Protein AF-A0A7S3ABT4-F1 (afdb_monomer_lite)

Secondary structure (DSSP, 8-state):
-PPPPP-S-S--S--SS-SS-HHHHHHTT---EEE-SSEEEEEETTEEEEEEE-TT--IIIIIGGG-SS-EEPPTTGGGGSEE--S-SSSHHHHHHHHHHHHHHHHSPPPPHHHHHTT--S-PPP-

Sequence (126 aa):
MARLRRGKPKFVPEVAAVSFSGAEALAAGKRVFYVTHLGAFELTRAGLTLGCVFPGVNVQADILDATRCRIVLPPGGAAAVETLSGPIVSGESQVALRTLLEAQLRAPPAPQALWESLAVDAPLRP

Foldseek 3Di:
DDDDDDDDDPADLDDPDPPDDPVVCVVVVHWDWDQDQFAIWIQDQLWTEGQAGEPPHQCVVRPVVRHPTDYFYAPVGSVPHHYQPDDCPDPVNVVSVVVSVVVVVPDDDPDPVNRVVRRDDDHRDD

InterPro domains:
  IPR037171 NagB/RpiA transferase-like [SSF100950] (9-75)

Organism: NCBI:txid156174

Radius of gyration: 14.81 Å; chains: 1; bounding box: 37×34×39 Å

pLDDT: mean 70.55, std 15.33, range [30.34, 88.62]

Structure (mmCIF, N/CA/C/O backbone):
data_AF-A0A7S3ABT4-F1
#
_entry.id   AF-A0A7S3ABT4-F1
#
loop_
_atom_site.group_PDB
_atom_site.id
_atom_site.type_symbol
_atom_site.label_atom_id
_atom_site.label_alt_id
_atom_site.label_comp_id
_atom_site.label_asym_id
_atom_site.label_entity_id
_atom_site.label_seq_id
_atom_site.pdbx_PDB_ins_code
_atom_site.Cartn_x
_atom_site.Cartn_y
_atom_site.Cartn_z
_atom_site.occupancy
_atom_site.B_iso_or_equiv
_atom_site.auth_seq_id
_atom_site.auth_comp_id
_atom_site.auth_asym_id
_atom_site.auth_atom_id
_atom_site.pdbx_PDB_model_num
ATOM 1 N N . MET A 1 1 ? 12.132 -0.279 -21.896 1.00 38.06 1 MET A N 1
ATOM 2 C CA . MET A 1 1 ? 11.789 0.013 -20.485 1.00 38.06 1 MET A CA 1
ATOM 3 C C . MET A 1 1 ? 12.043 -1.229 -19.645 1.00 38.06 1 MET A C 1
ATOM 5 O O . MET A 1 1 ? 11.582 -2.297 -20.031 1.00 38.06 1 MET A O 1
ATOM 9 N N . ALA A 1 2 ? 12.837 -1.121 -18.578 1.00 43.94 2 ALA A N 1
ATOM 10 C CA . ALA A 1 2 ? 13.269 -2.267 -17.777 1.00 43.94 2 ALA A CA 1
ATOM 11 C C . ALA A 1 2 ? 12.205 -2.634 -16.728 1.00 43.94 2 ALA A C 1
ATOM 13 O O . ALA A 1 2 ? 11.841 -1.801 -15.906 1.00 43.94 2 ALA A O 1
ATOM 14 N N . ARG A 1 3 ? 11.706 -3.876 -16.764 1.00 48.88 3 ARG A N 1
ATOM 15 C CA . ARG A 1 3 ? 10.836 -4.440 -15.718 1.00 48.88 3 ARG A CA 1
ATOM 16 C C . ARG A 1 3 ? 11.654 -4.728 -14.457 1.00 48.88 3 ARG A C 1
ATOM 18 O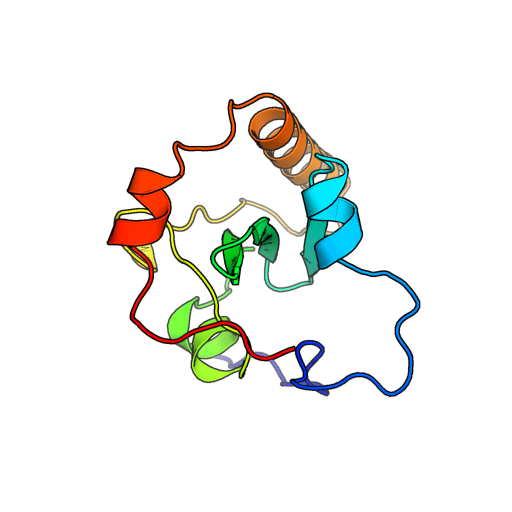 O . ARG A 1 3 ? 12.738 -5.307 -14.553 1.00 48.88 3 ARG A O 1
ATOM 25 N N . LEU A 1 4 ? 11.109 -4.404 -13.285 1.00 57.22 4 LEU A N 1
ATOM 26 C CA . LEU A 1 4 ? 11.643 -4.865 -12.001 1.00 57.22 4 LEU A CA 1
ATOM 27 C C . LEU A 1 4 ? 11.658 -6.405 -11.965 1.00 57.22 4 LEU A C 1
ATOM 29 O O . LEU A 1 4 ? 10.686 -7.064 -12.348 1.00 57.22 4 LEU A O 1
ATOM 33 N N . ARG A 1 5 ? 12.772 -7.002 -11.520 1.00 55.97 5 ARG A N 1
ATOM 34 C CA . ARG A 1 5 ? 12.863 -8.461 -11.336 1.00 55.97 5 ARG A CA 1
ATOM 35 C C . ARG A 1 5 ? 11.918 -8.877 -10.207 1.00 55.97 5 ARG A C 1
ATOM 37 O O . ARG A 1 5 ? 12.107 -8.477 -9.062 1.00 55.97 5 ARG A O 1
ATOM 44 N N . ARG A 1 6 ? 10.907 -9.691 -10.525 1.00 58.47 6 ARG A N 1
ATOM 45 C CA . ARG A 1 6 ? 9.912 -10.163 -9.551 1.00 58.47 6 ARG A CA 1
ATOM 46 C C . ARG A 1 6 ? 10.523 -11.225 -8.624 1.00 58.47 6 ARG A C 1
ATOM 48 O O . ARG A 1 6 ? 10.990 -12.259 -9.092 1.00 58.47 6 ARG A O 1
ATOM 55 N N . GLY A 1 7 ? 10.517 -10.959 -7.316 1.00 63.62 7 GLY A N 1
ATOM 56 C CA . GLY A 1 7 ? 10.794 -11.946 -6.264 1.00 63.62 7 GLY A CA 1
ATOM 57 C C . GLY A 1 7 ? 9.533 -12.719 -5.850 1.00 63.62 7 GLY A C 1
ATOM 58 O O . GLY A 1 7 ? 8.475 -12.568 -6.460 1.00 63.62 7 GLY A O 1
ATOM 59 N N . LYS A 1 8 ? 9.619 -13.535 -4.788 1.00 68.06 8 LYS A N 1
ATOM 60 C CA . LYS A 1 8 ? 8.442 -14.227 -4.231 1.00 68.06 8 LYS A CA 1
ATOM 61 C C . LYS A 1 8 ? 7.400 -13.189 -3.757 1.00 68.06 8 LYS A C 1
ATOM 63 O O . LYS A 1 8 ? 7.783 -12.268 -3.032 1.00 68.06 8 LYS A O 1
ATOM 68 N N . PRO A 1 9 ? 6.110 -13.320 -4.124 1.00 65.44 9 PRO A N 1
ATOM 69 C CA . PRO A 1 9 ? 5.074 -12.383 -3.695 1.00 65.44 9 PRO A CA 1
ATOM 70 C C . PRO A 1 9 ? 4.976 -12.328 -2.167 1.00 65.44 9 PRO A C 1
ATOM 72 O O . PRO A 1 9 ? 4.870 -13.367 -1.518 1.00 65.44 9 PRO A O 1
ATOM 75 N N . LYS A 1 10 ? 5.007 -11.119 -1.592 1.00 67.31 10 LYS A N 1
ATOM 76 C CA . LYS A 1 10 ? 4.778 -10.910 -0.148 1.00 67.31 10 LYS A CA 1
ATOM 77 C C . LYS A 1 10 ? 3.296 -10.961 0.233 1.00 67.31 10 LYS A C 1
ATOM 79 O O . LYS A 1 10 ? 2.972 -11.199 1.388 1.00 67.31 10 LYS A O 1
ATOM 84 N N . PHE A 1 11 ? 2.421 -10.738 -0.740 1.00 66.00 11 PHE A N 1
ATOM 85 C CA . PHE A 1 11 ? 0.975 -10.724 -0.589 1.00 66.00 11 PHE A CA 1
ATOM 86 C C . PHE A 1 11 ? 0.409 -12.062 -1.068 1.00 66.00 11 PHE A C 1
ATOM 88 O O . PHE A 1 11 ? 0.379 -12.341 -2.269 1.00 66.00 11 PHE A O 1
ATOM 95 N N . VAL A 1 12 ? 0.033 -12.910 -0.113 1.00 68.69 12 VAL A N 1
ATOM 96 C CA . VAL A 1 12 ? -0.498 -14.260 -0.338 1.00 68.69 12 VAL A CA 1
ATOM 97 C C . VAL A 1 12 ? -1.901 -14.368 0.258 1.00 68.69 12 VAL A C 1
ATOM 99 O O . VAL A 1 12 ? -2.180 -13.669 1.230 1.00 68.69 12 VAL A O 1
ATOM 102 N N . PRO A 1 13 ? -2.780 -15.215 -0.309 1.00 62.25 13 PRO A N 1
ATOM 103 C CA . PRO A 1 13 ? -4.128 -15.397 0.222 1.00 62.25 13 PRO A CA 1
ATOM 104 C C . PRO A 1 13 ? -4.131 -16.033 1.617 1.00 62.25 13 PRO A C 1
ATOM 106 O O . PRO A 1 13 ? -4.995 -15.707 2.408 1.00 62.25 13 PRO A O 1
ATOM 109 N N . GLU A 1 14 ? -3.154 -16.888 1.934 1.00 65.25 14 GLU A N 1
ATOM 110 C CA . GLU A 1 14 ? -3.058 -17.551 3.235 1.00 65.25 14 GLU A CA 1
ATOM 111 C C . GLU A 1 14 ? -1.596 -17.606 3.696 1.00 65.25 14 GLU A C 1
ATOM 113 O O . GLU A 1 14 ? -0.684 -17.895 2.909 1.00 65.25 14 GLU A O 1
ATOM 118 N N . VAL A 1 15 ? -1.367 -17.297 4.975 1.00 70.75 15 VAL A N 1
ATOM 119 C CA . VAL A 1 15 ? -0.055 -17.388 5.630 1.00 70.75 15 VAL A CA 1
ATOM 120 C C . VAL A 1 15 ? 0.022 -18.658 6.474 1.00 70.75 15 VAL A C 1
ATOM 122 O O . VAL A 1 15 ? -0.957 -19.058 7.086 1.00 70.75 15 VAL A O 1
ATOM 125 N N . ALA A 1 16 ? 1.205 -19.269 6.567 1.00 66.38 16 ALA A N 1
ATOM 126 C CA . ALA A 1 16 ? 1.397 -20.502 7.340 1.00 66.38 16 ALA A CA 1
ATOM 127 C C . ALA A 1 16 ? 1.165 -20.331 8.857 1.00 66.38 16 ALA A C 1
ATOM 129 O O . ALA A 1 16 ? 0.879 -21.301 9.550 1.00 66.38 16 ALA A O 1
ATOM 130 N N . ALA A 1 17 ? 1.315 -19.109 9.376 1.00 56.47 17 ALA A N 1
ATOM 131 C CA . ALA A 1 17 ? 0.994 -18.748 10.752 1.00 56.47 17 ALA A CA 1
ATOM 132 C C . ALA A 1 17 ? 0.695 -17.246 10.844 1.00 56.47 17 ALA A C 1
ATOM 134 O O . ALA A 1 17 ? 1.389 -16.426 10.236 1.00 56.47 17 ALA A O 1
ATOM 135 N N . VAL A 1 18 ? -0.315 -16.875 11.633 1.00 72.06 18 VAL A N 1
ATOM 136 C CA . VAL A 1 18 ? -0.675 -15.473 11.877 1.00 72.06 18 VAL A CA 1
ATOM 137 C C . VAL A 1 18 ? 0.119 -14.952 13.075 1.00 72.06 18 VAL A C 1
ATOM 139 O O . VAL A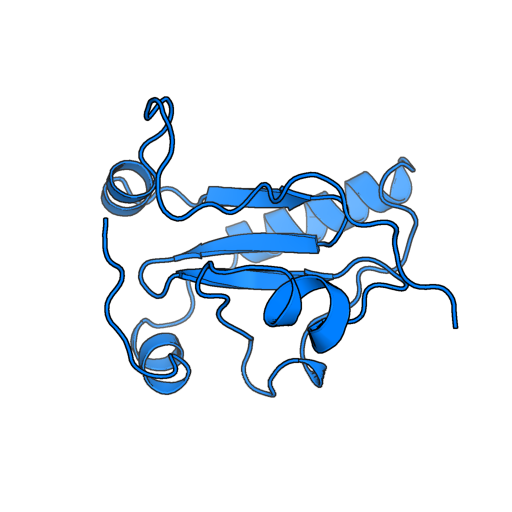 1 18 ? -0.244 -15.191 14.221 1.00 72.06 18 VAL A O 1
ATOM 142 N N . SER A 1 19 ? 1.212 -14.226 12.826 1.00 69.50 19 SER A N 1
ATOM 143 C CA . SER A 1 19 ? 1.973 -13.532 13.886 1.00 69.50 19 SER A CA 1
ATOM 144 C C . SER A 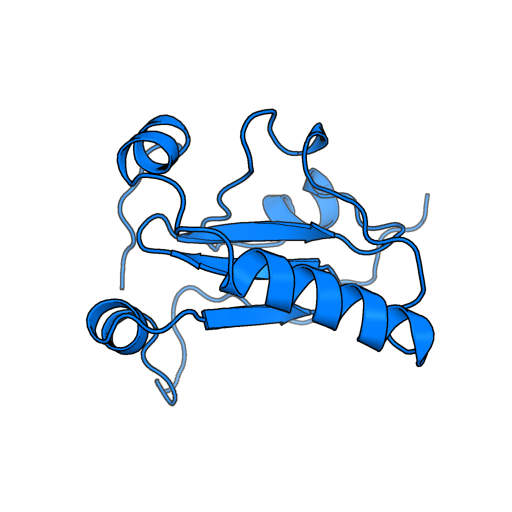1 19 ? 1.441 -12.126 14.193 1.00 69.50 19 SER A C 1
ATOM 146 O O . SER A 1 19 ? 1.805 -11.526 15.199 1.00 69.50 19 SER A O 1
ATOM 148 N N . PHE A 1 20 ? 0.581 -11.591 13.325 1.00 75.50 20 PHE A N 1
ATOM 149 C CA . PHE A 1 20 ? -0.067 -10.295 13.484 1.00 75.50 20 PHE A CA 1
ATOM 150 C C . PHE A 1 20 ? -1.450 -10.342 12.829 1.00 75.50 20 PHE A C 1
ATOM 152 O O . PHE A 1 20 ? -1.552 -10.601 11.630 1.00 75.50 20 PHE A O 1
ATOM 159 N N . SER A 1 21 ? -2.508 -10.088 13.605 1.00 78.75 21 SER A N 1
ATOM 160 C CA . SER A 1 21 ? -3.875 -10.010 13.084 1.00 78.75 21 SER A CA 1
ATOM 161 C C . SER A 1 21 ? -4.209 -8.575 12.686 1.00 78.75 21 SER A C 1
ATOM 163 O O . SER A 1 21 ? -4.403 -7.701 13.535 1.00 78.75 21 SER A O 1
ATOM 165 N N . GLY A 1 22 ? -4.294 -8.335 11.377 1.00 80.56 22 GLY A N 1
ATOM 166 C CA . GLY A 1 22 ? -4.738 -7.051 10.840 1.00 80.56 22 GLY A CA 1
ATOM 167 C C . GLY A 1 22 ? -6.181 -6.719 11.229 1.00 80.56 22 GLY A C 1
ATOM 168 O O . GLY A 1 22 ? -6.478 -5.571 11.546 1.00 80.56 22 GLY A O 1
ATOM 169 N N . ALA A 1 23 ? -7.059 -7.726 11.282 1.00 76.75 23 ALA A N 1
ATOM 170 C CA . ALA A 1 23 ? -8.454 -7.556 11.683 1.00 76.75 23 ALA A CA 1
ATOM 171 C C . ALA A 1 23 ? -8.581 -7.060 13.134 1.00 76.75 23 ALA A C 1
ATOM 173 O O . ALA A 1 23 ? -9.291 -6.089 13.387 1.00 76.75 23 ALA A O 1
ATOM 174 N N . GLU A 1 24 ? -7.829 -7.656 14.063 1.00 80.31 24 GLU A N 1
ATOM 175 C CA . GLU A 1 24 ? -7.796 -7.226 15.469 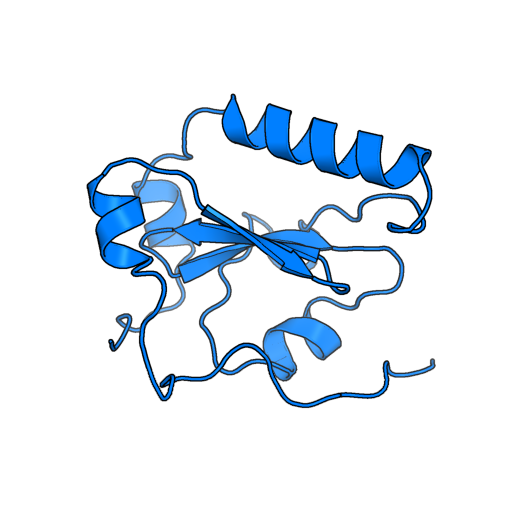1.00 80.31 24 GLU A CA 1
ATOM 176 C C . GLU A 1 24 ? -7.176 -5.833 15.622 1.00 80.31 24 GLU A C 1
ATOM 178 O O . GLU A 1 24 ? -7.657 -5.011 16.400 1.00 80.31 24 GLU A O 1
ATOM 183 N N . ALA A 1 25 ? -6.126 -5.523 14.853 1.00 80.19 25 ALA A N 1
ATOM 184 C CA . ALA A 1 25 ? -5.528 -4.192 14.862 1.00 80.19 25 ALA A CA 1
ATOM 185 C C . ALA A 1 25 ? -6.533 -3.116 14.416 1.00 80.19 25 ALA A C 1
ATOM 187 O O . ALA A 1 25 ? -6.649 -2.086 15.080 1.00 80.19 25 ALA A O 1
ATOM 188 N N . LEU A 1 26 ? -7.302 -3.382 13.354 1.00 81.00 26 LEU A N 1
ATOM 189 C CA . LEU A 1 26 ? -8.378 -2.498 12.902 1.00 81.00 26 LEU A CA 1
ATOM 190 C C . LEU A 1 26 ? -9.503 -2.382 13.939 1.00 81.00 26 LEU A C 1
ATOM 192 O O . LEU A 1 26 ? -9.993 -1.280 14.179 1.00 81.00 26 LEU A O 1
ATOM 196 N N . ALA A 1 27 ? -9.908 -3.492 14.564 1.00 76.62 27 ALA A N 1
ATOM 197 C CA . ALA A 1 27 ? -10.927 -3.492 15.617 1.00 76.62 27 ALA A CA 1
ATOM 198 C C . ALA A 1 27 ? -10.489 -2.667 16.839 1.00 76.62 27 ALA A C 1
ATOM 200 O O . ALA A 1 27 ? -11.293 -1.940 17.415 1.00 76.62 27 ALA A O 1
ATOM 201 N N . ALA A 1 28 ? -9.198 -2.704 17.170 1.00 82.62 28 ALA A N 1
ATOM 202 C CA . ALA A 1 28 ? -8.583 -1.885 18.209 1.00 82.62 28 ALA A CA 1
ATOM 203 C C . ALA A 1 28 ? -8.333 -0.419 17.788 1.00 82.62 28 ALA A C 1
ATOM 205 O O . ALA A 1 28 ? -7.667 0.315 18.519 1.00 82.62 28 ALA A O 1
ATOM 206 N N . GLY A 1 29 ? -8.804 0.010 16.610 1.00 81.44 29 GLY A N 1
ATOM 207 C CA . GLY A 1 29 ? -8.635 1.377 16.105 1.00 81.44 29 GLY A CA 1
ATOM 208 C C . GLY A 1 29 ? -7.197 1.728 15.710 1.00 81.44 29 GLY A C 1
ATOM 209 O O . GLY A 1 29 ? -6.861 2.906 15.580 1.00 81.44 29 GLY A O 1
ATOM 210 N N . LYS A 1 30 ? -6.323 0.730 15.535 1.00 83.25 30 LYS A N 1
ATOM 211 C CA . LYS A 1 30 ? -4.933 0.950 15.130 1.00 83.25 30 LYS A CA 1
ATOM 212 C C . LYS A 1 30 ? -4.854 1.181 13.629 1.00 83.25 30 LYS A C 1
ATOM 214 O O . LYS A 1 30 ? -5.518 0.513 12.840 1.00 83.25 30 LYS A O 1
ATOM 219 N N . ARG A 1 31 ? -3.946 2.070 13.239 1.00 81.88 31 ARG A N 1
ATOM 220 C CA . ARG A 1 31 ? -3.567 2.276 11.842 1.00 81.88 31 ARG A CA 1
ATOM 221 C C . ARG A 1 31 ? -2.346 1.441 11.516 1.00 81.88 31 ARG A C 1
ATOM 223 O O . ARG A 1 31 ? -1.354 1.479 12.243 1.00 81.88 31 ARG A O 1
ATOM 230 N N . VAL A 1 32 ? -2.432 0.667 10.444 1.00 84.94 32 VAL A N 1
ATOM 231 C CA . VAL A 1 32 ? -1.400 -0.298 10.060 1.00 84.94 32 VAL A CA 1
ATOM 232 C C . VAL A 1 32 ? -0.925 0.041 8.660 1.00 84.94 32 VAL A C 1
ATOM 234 O O . VAL A 1 32 ? -1.727 0.096 7.732 1.00 84.94 32 VAL A O 1
ATOM 237 N N . PHE A 1 33 ? 0.384 0.226 8.513 1.00 84.06 33 PHE A N 1
ATOM 238 C CA . PHE A 1 33 ? 1.009 0.516 7.230 1.00 84.06 33 PHE A CA 1
ATOM 239 C C . PHE A 1 33 ? 1.988 -0.587 6.842 1.00 84.06 33 PHE A C 1
ATOM 241 O O . PHE A 1 33 ? 2.824 -1.006 7.643 1.00 84.06 33 PHE A O 1
ATOM 248 N N . TYR A 1 34 ? 1.917 -1.017 5.587 1.00 84.44 34 TYR A N 1
ATOM 249 C CA . TYR A 1 34 ? 2.897 -1.886 4.956 1.00 84.44 34 TYR A CA 1
ATOM 250 C C . TYR A 1 34 ? 3.750 -1.049 4.011 1.00 84.44 34 TYR A C 1
ATOM 252 O O . TYR A 1 34 ? 3.265 -0.565 2.992 1.00 84.44 34 TYR A O 1
ATOM 260 N N . VAL A 1 35 ? 5.032 -0.886 4.331 1.00 84.56 35 VAL A N 1
ATOM 261 C CA . VAL A 1 35 ? 5.988 -0.186 3.465 1.00 84.56 35 VAL A CA 1
ATOM 262 C C . VAL A 1 35 ? 6.881 -1.215 2.783 1.00 84.56 35 VAL A C 1
ATOM 264 O O . VAL A 1 35 ? 7.460 -2.095 3.425 1.00 84.56 35 VAL A O 1
ATOM 267 N N . THR A 1 36 ? 6.981 -1.126 1.462 1.00 82.00 36 THR A N 1
ATOM 268 C CA . THR A 1 36 ? 7.791 -2.026 0.631 1.00 82.00 36 THR A CA 1
ATOM 269 C C . THR A 1 36 ? 8.721 -1.221 -0.272 1.00 82.00 36 THR A C 1
ATOM 271 O O . THR A 1 36 ? 8.752 -0.005 -0.202 1.00 82.00 36 THR A O 1
ATOM 274 N N . HIS A 1 37 ? 9.469 -1.881 -1.156 1.00 81.88 37 HIS A N 1
ATOM 275 C CA . HIS A 1 37 ? 10.238 -1.183 -2.191 1.00 81.88 37 HIS A CA 1
ATOM 276 C C . HIS A 1 37 ? 9.351 -0.558 -3.285 1.00 81.88 37 HIS A C 1
ATOM 278 O O . HIS A 1 37 ? 9.848 0.236 -4.072 1.00 81.88 37 HIS A O 1
ATOM 284 N N . LEU A 1 38 ? 8.062 -0.921 -3.353 1.00 86.12 38 LEU A N 1
ATOM 285 C CA . LEU A 1 38 ? 7.118 -0.400 -4.348 1.00 86.12 38 LEU A CA 1
ATOM 286 C C . LEU A 1 38 ? 6.408 0.869 -3.865 1.00 86.12 38 LEU A C 1
ATOM 288 O O . LEU A 1 38 ? 6.132 1.770 -4.649 1.00 86.12 38 LEU A O 1
ATOM 292 N N . GLY A 1 39 ? 6.108 0.938 -2.572 1.00 86.25 39 GLY A N 1
ATOM 293 C CA . GLY A 1 39 ? 5.295 2.005 -2.007 1.00 86.25 39 GLY A CA 1
ATOM 294 C C . GLY A 1 39 ? 4.845 1.710 -0.585 1.00 86.25 39 GLY A C 1
ATOM 295 O O . GLY A 1 39 ? 5.253 0.702 0.016 1.00 86.25 39 GLY A O 1
ATOM 296 N N . ALA A 1 40 ? 3.983 2.587 -0.077 1.00 86.69 40 ALA A N 1
ATOM 297 C CA . ALA A 1 40 ? 3.327 2.447 1.215 1.00 86.69 40 ALA A CA 1
ATOM 298 C C . ALA A 1 40 ? 1.830 2.162 1.040 1.00 86.69 40 ALA A C 1
ATOM 300 O O . ALA A 1 40 ? 1.136 2.813 0.256 1.00 86.69 40 ALA A O 1
ATOM 301 N N . PHE A 1 41 ? 1.342 1.193 1.809 1.00 86.88 41 PHE A N 1
ATOM 302 C CA . PHE A 1 41 ? -0.041 0.734 1.797 1.00 86.88 41 PHE A CA 1
ATOM 303 C C . PHE A 1 41 ? -0.625 0.851 3.200 1.00 86.88 41 PHE A C 1
ATOM 305 O O . PHE A 1 41 ? 0.023 0.440 4.160 1.00 86.88 41 PHE A O 1
ATOM 312 N N . GLU A 1 42 ? -1.846 1.350 3.326 1.00 86.38 42 GLU A N 1
ATOM 313 C CA . GLU A 1 42 ? -2.600 1.342 4.579 1.00 86.38 42 GLU A CA 1
ATOM 314 C C . GLU A 1 42 ? -3.575 0.167 4.591 1.00 86.38 42 GLU A C 1
ATOM 316 O O . GLU A 1 42 ? -4.305 -0.066 3.627 1.00 86.38 42 GLU A O 1
ATOM 321 N N . LEU A 1 43 ? -3.601 -0.589 5.685 1.00 85.25 43 LEU A N 1
ATOM 322 C CA . LEU A 1 43 ? -4.637 -1.587 5.893 1.00 85.25 43 LEU A CA 1
ATOM 323 C C . LEU A 1 43 ? -5.937 -0.888 6.281 1.00 85.25 43 LEU A C 1
ATOM 325 O O . LEU A 1 43 ? -5.995 -0.187 7.289 1.00 85.25 43 LEU A O 1
ATOM 329 N N . THR A 1 44 ? -6.992 -1.136 5.516 1.00 84.44 44 THR A N 1
ATOM 330 C CA . THR A 1 44 ? -8.345 -0.654 5.794 1.00 84.44 44 THR A CA 1
ATOM 331 C C . THR A 1 44 ? -9.336 -1.814 5.738 1.00 84.44 44 THR A C 1
ATOM 333 O O . THR A 1 44 ? -9.009 -2.913 5.285 1.00 84.44 44 THR A O 1
ATOM 336 N N . ARG A 1 45 ? -10.587 -1.576 6.151 1.00 79.62 45 ARG A N 1
ATOM 337 C CA . ARG A 1 45 ? -11.660 -2.575 5.997 1.00 79.62 45 ARG A CA 1
ATOM 338 C C . ARG A 1 45 ? -11.982 -2.908 4.538 1.00 79.62 45 ARG A C 1
ATOM 340 O O . ARG A 1 45 ? -12.526 -3.974 4.284 1.00 79.62 45 ARG A O 1
ATOM 347 N N . ALA A 1 46 ? -11.658 -2.025 3.594 1.00 78.56 46 ALA A N 1
ATOM 348 C CA . ALA A 1 46 ? -11.862 -2.271 2.168 1.00 78.56 46 ALA A CA 1
ATOM 349 C C . ALA A 1 46 ? -10.721 -3.096 1.537 1.00 78.56 46 ALA A C 1
ATOM 351 O O . ALA A 1 46 ? -10.893 -3.659 0.456 1.00 78.56 46 ALA A O 1
ATOM 352 N N . GLY A 1 47 ? -9.568 -3.191 2.206 1.00 82.94 47 GLY A N 1
ATOM 353 C CA . GLY A 1 47 ? -8.361 -3.848 1.709 1.00 82.94 47 GLY A CA 1
ATOM 354 C C . GLY A 1 47 ? -7.113 -3.001 1.950 1.00 82.94 47 GLY A C 1
ATOM 355 O O . GLY A 1 47 ? -7.080 -2.161 2.850 1.00 82.94 47 GLY A O 1
ATOM 356 N N . LEU A 1 48 ? -6.073 -3.225 1.146 1.00 86.50 48 LEU A N 1
ATOM 357 C CA . LEU A 1 48 ? -4.836 -2.448 1.218 1.00 86.50 48 LEU A CA 1
ATOM 358 C C . LEU A 1 48 ? -4.957 -1.204 0.342 1.00 86.50 48 LEU A C 1
ATOM 360 O O . LEU A 1 48 ? -4.904 -1.301 -0.882 1.00 86.50 48 LEU A O 1
ATOM 364 N N . THR A 1 49 ? -5.104 -0.040 0.957 1.00 88.12 49 THR A N 1
ATOM 365 C CA . THR A 1 49 ? -5.171 1.234 0.242 1.00 88.12 49 THR A CA 1
ATOM 366 C C . THR A 1 49 ? -3.770 1.701 -0.118 1.00 88.12 49 THR A C 1
ATOM 368 O O . THR A 1 49 ? -2.918 1.856 0.756 1.00 88.12 49 THR A O 1
ATOM 371 N N . LEU A 1 50 ? -3.515 1.911 -1.408 1.00 87.31 50 LEU A N 1
ATOM 372 C CA . LEU A 1 50 ? -2.241 2.423 -1.898 1.00 87.31 50 LEU A CA 1
ATOM 373 C C . LEU A 1 50 ? -2.150 3.926 -1.611 1.00 87.31 50 LEU A C 1
ATOM 375 O O . LEU A 1 50 ? -2.876 4.716 -2.211 1.00 87.31 50 LEU A O 1
ATOM 379 N N . GLY A 1 51 ? -1.264 4.306 -0.688 1.00 84.56 51 GLY A N 1
ATOM 380 C CA . GLY A 1 51 ? -1.057 5.704 -0.309 1.00 84.56 51 GLY A CA 1
ATOM 381 C C . GLY A 1 51 ? -0.092 6.424 -1.244 1.00 84.56 51 GLY A C 1
ATOM 382 O O . GLY A 1 51 ? -0.360 7.540 -1.675 1.00 84.56 51 GLY A O 1
ATOM 383 N N . CYS A 1 52 ? 1.026 5.778 -1.574 1.00 84.56 52 CYS A N 1
ATOM 384 C CA . CYS A 1 52 ? 2.029 6.332 -2.476 1.00 84.56 52 CYS A CA 1
ATOM 385 C C . CYS A 1 52 ? 2.877 5.233 -3.118 1.00 84.56 52 CYS A C 1
ATOM 387 O O . CYS A 1 52 ? 2.990 4.122 -2.586 1.00 84.56 52 CYS A O 1
ATOM 389 N N . VAL A 1 53 ? 3.517 5.571 -4.234 1.00 88.12 53 VAL A N 1
ATOM 390 C CA . VAL A 1 53 ? 4.539 4.740 -4.879 1.00 88.12 53 VAL A CA 1
ATOM 391 C C . VAL A 1 53 ? 5.892 5.428 -4.886 1.00 88.12 53 VAL A C 1
ATOM 393 O O . VAL A 1 53 ? 5.992 6.650 -4.796 1.00 88.12 53 VAL A O 1
ATOM 396 N N . PHE A 1 54 ? 6.949 4.632 -4.991 1.00 85.88 54 PHE A N 1
ATOM 397 C CA . PHE A 1 54 ? 8.307 5.146 -5.137 1.00 85.88 54 PHE A CA 1
ATOM 398 C C . PHE A 1 54 ? 8.672 5.400 -6.607 1.00 85.88 54 PHE A C 1
ATOM 400 O O . PHE A 1 54 ? 8.014 4.869 -7.508 1.00 85.88 54 PHE A O 1
ATOM 407 N N . PRO A 1 55 ? 9.709 6.215 -6.887 1.00 83.75 55 PRO A N 1
ATOM 408 C CA . PRO A 1 55 ? 10.047 6.602 -8.250 1.00 83.75 55 PRO A CA 1
ATOM 409 C C . PRO A 1 55 ? 10.339 5.394 -9.137 1.00 83.75 55 PRO A C 1
ATOM 411 O O . PRO A 1 55 ? 11.081 4.489 -8.756 1.00 83.75 55 PRO A O 1
ATOM 414 N N . GLY A 1 56 ? 9.780 5.407 -10.347 1.00 83.75 56 GLY A N 1
ATOM 415 C CA . GLY A 1 56 ? 9.977 4.345 -11.335 1.00 83.75 56 GLY A CA 1
ATOM 416 C C . GLY A 1 56 ? 9.067 3.126 -11.167 1.00 83.75 56 GLY A C 1
ATOM 417 O O . GLY A 1 56 ? 9.169 2.206 -11.975 1.00 83.75 56 GLY A O 1
ATOM 418 N N . VAL A 1 57 ? 8.168 3.118 -10.177 1.00 86.06 57 VAL A N 1
ATOM 419 C CA . VAL A 1 57 ? 7.155 2.067 -10.003 1.00 86.06 57 VAL A CA 1
ATOM 420 C C . VAL A 1 57 ? 5.947 2.353 -10.894 1.00 86.06 57 VAL A C 1
ATOM 422 O O . VAL A 1 57 ? 5.347 3.426 -10.828 1.00 86.06 57 VAL A O 1
ATOM 425 N N . ASN A 1 58 ? 5.555 1.377 -11.710 1.00 88.62 58 ASN A N 1
ATOM 426 C CA . ASN A 1 58 ? 4.320 1.422 -12.481 1.00 88.62 58 ASN A CA 1
ATOM 427 C C . ASN A 1 58 ? 3.187 0.754 -11.687 1.00 88.62 58 ASN A C 1
ATOM 429 O O . ASN A 1 58 ? 3.176 -0.464 -11.524 1.00 88.62 58 ASN A O 1
ATOM 433 N N . VAL A 1 59 ? 2.206 1.537 -11.227 1.00 87.62 59 VAL A N 1
ATOM 434 C CA . VAL A 1 59 ? 1.089 1.042 -10.396 1.00 87.62 59 VAL A CA 1
ATOM 435 C C . VAL A 1 59 ? 0.386 -0.168 -11.026 1.00 87.62 59 VAL A C 1
ATOM 437 O O . VAL A 1 59 ? 0.122 -1.151 -10.337 1.00 87.62 59 VAL A O 1
ATOM 440 N N . GLN A 1 60 ? 0.119 -0.140 -12.333 1.00 87.56 60 GLN A N 1
ATOM 441 C CA . GLN A 1 60 ? -0.562 -1.248 -13.001 1.00 87.56 60 GLN A CA 1
ATOM 442 C C . GLN A 1 60 ? 0.329 -2.494 -13.056 1.00 87.56 60 GLN A C 1
ATOM 444 O O . GLN A 1 60 ? -0.017 -3.536 -12.503 1.00 87.56 60 GLN A O 1
ATOM 449 N N . ALA A 1 61 ? 1.501 -2.383 -13.682 1.00 85.94 61 ALA A N 1
ATOM 450 C CA . ALA A 1 61 ? 2.343 -3.535 -13.990 1.00 85.94 61 ALA A CA 1
ATOM 451 C C . ALA A 1 61 ? 3.077 -4.111 -12.765 1.00 85.94 61 ALA A C 1
ATOM 453 O O . ALA A 1 61 ? 3.341 -5.319 -12.720 1.00 85.94 61 ALA A O 1
ATOM 454 N N . ASP A 1 62 ? 3.431 -3.268 -11.793 1.00 85.25 62 ASP A N 1
ATOM 455 C CA . ASP A 1 62 ? 4.271 -3.649 -10.652 1.00 85.25 62 ASP A CA 1
ATOM 456 C C . ASP A 1 62 ? 3.469 -3.918 -9.376 1.00 85.25 62 ASP A C 1
ATOM 458 O O . ASP A 1 62 ? 3.963 -4.629 -8.501 1.00 85.25 62 ASP A O 1
ATOM 462 N N . ILE A 1 63 ? 2.241 -3.397 -9.265 1.00 86.38 63 ILE A N 1
ATOM 463 C CA . ILE A 1 63 ? 1.383 -3.602 -8.091 1.00 86.38 63 ILE A CA 1
ATOM 464 C C . ILE A 1 63 ? 0.153 -4.419 -8.479 1.00 86.38 63 ILE A C 1
ATOM 466 O O . ILE A 1 63 ? 0.043 -5.562 -8.039 1.00 86.38 63 ILE A O 1
ATOM 470 N N . LEU A 1 64 ? -0.738 -3.878 -9.314 1.00 86.62 64 LEU A N 1
ATOM 471 C CA . LEU A 1 64 ? -2.051 -4.484 -9.582 1.00 86.62 64 LEU A CA 1
ATOM 472 C C . LEU A 1 64 ? -1.940 -5.834 -10.306 1.00 86.62 64 LEU A C 1
ATOM 474 O O . LEU A 1 64 ? -2.508 -6.822 -9.852 1.00 86.62 64 LEU A O 1
ATOM 478 N N . ASP A 1 65 ? -1.124 -5.916 -11.357 1.00 85.88 65 ASP A N 1
ATOM 479 C CA . ASP A 1 65 ? -0.908 -7.150 -12.130 1.00 85.88 65 ASP A CA 1
ATOM 480 C C . ASP A 1 65 ? 0.065 -8.129 -11.436 1.00 85.88 65 ASP A C 1
ATOM 482 O O . ASP A 1 65 ? 0.358 -9.223 -11.937 1.00 85.88 65 ASP A O 1
ATOM 486 N N . ALA A 1 66 ? 0.674 -7.711 -10.325 1.00 81.06 66 ALA A N 1
ATOM 487 C CA . ALA A 1 66 ? 1.715 -8.461 -9.625 1.00 81.06 66 ALA A CA 1
ATOM 488 C C . ALA A 1 66 ? 1.234 -9.089 -8.311 1.00 81.06 66 ALA A C 1
ATOM 490 O O . ALA A 1 66 ? 1.938 -9.936 -7.753 1.00 81.06 66 ALA A O 1
ATOM 491 N N . THR A 1 67 ? 0.055 -8.703 -7.823 1.00 78.44 67 THR A N 1
ATOM 492 C CA . THR A 1 67 ? -0.500 -9.157 -6.547 1.00 78.44 67 THR A CA 1
ATOM 493 C C . THR A 1 67 ? -1.871 -9.793 -6.727 1.00 78.44 67 THR A C 1
ATOM 495 O O . THR A 1 67 ? -2.617 -9.465 -7.641 1.00 78.44 67 THR A O 1
ATOM 498 N N . ARG A 1 68 ? -2.209 -10.725 -5.833 1.00 77.31 68 ARG A N 1
ATOM 499 C CA . ARG A 1 68 ? -3.569 -11.279 -5.720 1.00 77.31 68 ARG A CA 1
ATOM 500 C C . ARG A 1 68 ? -4.381 -10.604 -4.616 1.00 77.31 68 ARG A C 1
ATOM 502 O O . ARG A 1 68 ? -5.572 -10.866 -4.496 1.00 77.31 68 ARG A O 1
ATOM 509 N N . CYS A 1 69 ? -3.744 -9.772 -3.791 1.00 73.56 69 CYS A N 1
ATOM 510 C CA . CYS A 1 69 ? -4.439 -9.031 -2.747 1.00 73.56 69 CYS A CA 1
ATOM 511 C C . CYS A 1 69 ? -5.221 -7.861 -3.339 1.00 73.56 69 CYS A C 1
ATOM 513 O O . CYS A 1 69 ? -4.795 -7.229 -4.303 1.00 73.56 69 CYS A O 1
ATOM 515 N N . ARG A 1 70 ? -6.352 -7.541 -2.712 1.00 82.50 70 ARG A N 1
ATOM 516 C CA . ARG A 1 70 ? -7.174 -6.397 -3.094 1.00 82.50 70 ARG A CA 1
ATOM 517 C C . ARG A 1 70 ? -6.454 -5.096 -2.745 1.00 82.50 70 ARG A C 1
ATOM 519 O O . ARG A 1 70 ? -6.282 -4.783 -1.565 1.00 82.50 70 ARG A O 1
ATOM 526 N N . ILE A 1 71 ? -6.048 -4.360 -3.777 1.00 85.88 71 ILE A N 1
ATOM 527 C CA . ILE A 1 71 ? -5.471 -3.024 -3.648 1.00 85.88 71 ILE A CA 1
ATOM 528 C C . ILE A 1 71 ? -6.558 -1.993 -3.933 1.00 85.88 71 ILE A C 1
ATOM 530 O O . ILE A 1 71 ? -7.172 -2.013 -4.999 1.00 85.88 71 ILE A O 1
ATOM 534 N N . VAL A 1 72 ? -6.791 -1.103 -2.976 1.00 87.75 72 VAL A N 1
ATOM 535 C CA . VAL A 1 72 ? -7.704 0.033 -3.117 1.00 87.75 72 VAL A CA 1
ATOM 536 C C . VAL A 1 72 ? -6.890 1.231 -3.596 1.00 87.75 72 VAL A C 1
ATOM 538 O O . VAL A 1 72 ? -5.829 1.530 -3.046 1.00 87.75 72 VAL A O 1
ATOM 541 N N . LEU A 1 73 ? -7.361 1.899 -4.646 1.00 86.25 73 LEU A N 1
ATOM 542 C CA . LEU A 1 73 ? -6.717 3.085 -5.208 1.00 86.25 73 LEU A CA 1
ATOM 543 C C . LEU A 1 73 ? -7.422 4.360 -4.723 1.00 86.25 73 LEU A C 1
ATOM 545 O O . LEU A 1 73 ? -8.612 4.310 -4.403 1.00 86.25 73 LEU A O 1
ATOM 549 N N . PRO A 1 74 ? -6.720 5.506 -4.687 1.00 80.62 74 PRO A N 1
ATOM 550 C CA . PRO A 1 74 ? -7.345 6.789 -4.390 1.00 80.62 74 PRO A CA 1
ATOM 551 C C . PRO A 1 74 ? -8.365 7.200 -5.472 1.00 80.62 74 PRO A C 1
ATOM 553 O O . PRO A 1 74 ? -8.325 6.687 -6.599 1.00 80.62 74 PRO A O 1
ATOM 556 N N . PRO A 1 75 ? -9.262 8.161 -5.167 1.00 73.75 75 PRO A N 1
ATOM 557 C CA . PRO A 1 75 ? -10.105 8.798 -6.177 1.00 73.75 75 PRO A CA 1
ATOM 558 C C . PRO A 1 75 ? -9.250 9.307 -7.350 1.00 73.75 75 PRO A C 1
ATOM 560 O O . PRO A 1 75 ? -8.290 10.042 -7.140 1.00 73.75 75 PRO A O 1
ATOM 563 N N . GLY A 1 76 ? -9.579 8.902 -8.580 1.00 75.19 76 GLY A N 1
ATOM 564 C CA . GLY A 1 76 ? -8.758 9.167 -9.775 1.00 75.19 76 GLY A CA 1
ATOM 565 C C . GLY A 1 76 ? -7.854 8.000 -10.206 1.00 75.19 76 GLY A C 1
ATOM 566 O O . GLY A 1 76 ? -7.164 8.095 -11.222 1.00 75.19 76 GLY A O 1
ATOM 567 N N . GLY A 1 77 ? -7.897 6.872 -9.490 1.00 82.50 77 GLY A N 1
ATOM 568 C CA . GLY A 1 77 ? -7.275 5.614 -9.897 1.00 82.50 77 GLY A CA 1
ATOM 569 C C . GLY A 1 77 ? -5.748 5.639 -9.830 1.00 82.50 77 GLY A C 1
ATOM 570 O O . GLY A 1 77 ? -5.150 6.375 -9.050 1.00 82.50 77 GLY A O 1
ATOM 571 N N . ALA A 1 78 ? -5.097 4.819 -10.658 1.00 81.25 78 ALA A N 1
ATOM 572 C CA . ALA A 1 78 ? -3.643 4.644 -10.632 1.00 81.25 78 ALA A CA 1
ATOM 573 C C . ALA A 1 78 ? -2.863 5.946 -10.898 1.00 81.25 78 ALA A C 1
ATOM 575 O O . ALA A 1 78 ? -1.760 6.112 -10.388 1.00 81.25 78 ALA A O 1
ATOM 576 N N . ALA A 1 79 ? -3.440 6.871 -11.670 1.00 80.88 79 ALA A N 1
ATOM 577 C CA . ALA A 1 79 ? -2.825 8.155 -12.003 1.00 80.88 79 ALA A CA 1
ATOM 578 C C . ALA A 1 79 ? -2.856 9.168 -10.846 1.00 80.88 79 ALA A C 1
ATOM 580 O O . ALA A 1 79 ? -2.063 10.104 -10.841 1.00 80.88 79 ALA A O 1
ATOM 581 N N . ALA A 1 80 ? -3.753 8.985 -9.873 1.00 79.06 80 ALA A N 1
ATOM 582 C CA . ALA A 1 80 ? -3.867 9.848 -8.699 1.00 79.06 80 ALA A CA 1
ATOM 583 C C . ALA A 1 80 ? -2.953 9.414 -7.541 1.00 79.06 80 ALA A C 1
ATOM 585 O O . ALA A 1 80 ? -2.935 10.054 -6.493 1.00 79.06 80 ALA A O 1
ATOM 586 N N . VAL A 1 81 ? -2.205 8.319 -7.707 1.00 82.94 81 VAL A N 1
ATOM 587 C CA . VAL A 1 81 ? -1.272 7.842 -6.688 1.00 82.94 81 VAL A CA 1
ATOM 588 C C . VAL A 1 81 ? -0.036 8.733 -6.678 1.00 82.94 81 VAL A C 1
ATOM 590 O O . VAL A 1 81 ? 0.684 8.838 -7.671 1.00 82.94 81 VAL A O 1
ATOM 593 N N . GLU A 1 82 ? 0.229 9.352 -5.532 1.00 83.12 82 GLU A N 1
ATOM 594 C CA . GLU A 1 82 ? 1.389 10.215 -5.357 1.00 83.12 82 GLU A CA 1
ATOM 595 C C . GLU A 1 82 ? 2.691 9.413 -5.497 1.00 83.12 82 GLU A C 1
ATOM 597 O O . GLU A 1 82 ? 2.867 8.354 -4.885 1.00 83.12 82 GLU A O 1
ATOM 602 N N . THR A 1 83 ? 3.618 9.925 -6.310 1.00 82.88 83 THR A N 1
ATOM 603 C CA . THR A 1 83 ? 4.977 9.385 -6.398 1.00 82.88 83 THR A CA 1
ATOM 604 C C . THR A 1 83 ? 5.870 10.143 -5.428 1.00 82.88 83 THR A C 1
ATOM 606 O O . THR A 1 83 ? 6.167 11.320 -5.639 1.00 82.88 83 THR A O 1
ATOM 609 N N . LEU A 1 84 ? 6.327 9.465 -4.377 1.00 78.00 84 LEU A N 1
ATOM 610 C CA . LEU A 1 84 ? 7.298 10.037 -3.451 1.00 78.00 84 LEU A CA 1
ATOM 611 C C . LEU A 1 84 ? 8.607 10.288 -4.196 1.00 78.00 84 LEU A C 1
ATOM 613 O O . LEU A 1 84 ? 9.189 9.367 -4.756 1.00 78.00 84 LEU A O 1
ATOM 617 N N . SER A 1 85 ? 9.078 11.531 -4.215 1.00 60.91 85 SER A N 1
ATOM 618 C CA . SER A 1 85 ? 10.319 11.887 -4.904 1.00 60.91 85 SER A CA 1
ATOM 619 C C . SER A 1 85 ? 11.532 11.493 -4.052 1.00 60.91 85 SER A C 1
ATOM 621 O O . SER A 1 85 ? 11.765 12.092 -3.009 1.00 60.91 85 SER A O 1
ATOM 623 N N . GLY A 1 86 ? 12.305 10.492 -4.493 1.00 61.56 86 GLY A N 1
ATOM 624 C CA . GLY A 1 86 ? 13.628 10.167 -3.937 1.00 61.56 86 GLY A CA 1
ATOM 625 C C . GLY A 1 86 ? 13.900 8.673 -3.674 1.00 61.56 86 GLY A C 1
ATOM 626 O O . GLY A 1 86 ? 12.971 7.866 -3.582 1.00 61.56 86 GLY A O 1
ATOM 627 N N . PRO A 1 87 ? 15.181 8.262 -3.571 1.00 54.81 87 PRO A N 1
ATOM 628 C CA . PRO A 1 87 ? 15.563 6.897 -3.215 1.00 54.81 87 PRO A CA 1
ATOM 629 C C . PRO A 1 87 ? 15.328 6.631 -1.721 1.00 54.81 87 PRO A C 1
ATOM 631 O O . PRO A 1 87 ? 16.061 7.140 -0.886 1.00 54.81 87 PRO A O 1
ATOM 634 N N . ILE A 1 88 ? 14.352 5.784 -1.379 1.00 53.03 88 ILE A N 1
ATOM 635 C CA . ILE A 1 88 ? 13.919 5.410 -0.006 1.00 53.03 88 ILE A CA 1
ATOM 636 C C . ILE A 1 88 ? 15.078 5.153 0.973 1.00 53.03 88 ILE A C 1
ATOM 638 O O . ILE A 1 88 ? 14.988 5.472 2.155 1.00 53.03 88 ILE A O 1
ATOM 642 N N . VAL A 1 89 ? 16.172 4.568 0.475 1.00 52.44 89 VAL A N 1
ATOM 643 C CA . VAL A 1 89 ? 17.406 4.274 1.223 1.00 52.44 89 VAL A CA 1
ATOM 644 C C . VAL A 1 89 ? 18.359 5.478 1.166 1.00 52.44 89 VAL A C 1
ATOM 646 O O . VAL A 1 89 ? 19.545 5.360 0.883 1.00 52.44 89 VAL A O 1
ATOM 649 N N . SER A 1 90 ? 17.828 6.673 1.396 1.00 59.53 90 SER A N 1
ATOM 650 C CA . SER A 1 90 ? 18.596 7.870 1.727 1.00 59.53 90 SER A CA 1
ATOM 651 C C . SER A 1 90 ? 17.933 8.531 2.934 1.00 59.53 90 SER A C 1
ATOM 653 O O . SER A 1 90 ? 16.724 8.392 3.137 1.00 59.53 90 SER A O 1
ATOM 655 N N . GLY A 1 91 ? 18.715 9.232 3.762 1.00 56.94 91 GLY A N 1
ATOM 656 C CA . GLY A 1 91 ? 18.181 9.903 4.955 1.00 56.94 91 GLY A CA 1
ATOM 657 C C . GLY A 1 91 ? 17.037 10.872 4.627 1.00 56.94 91 GLY A C 1
ATOM 658 O O . GLY A 1 91 ? 16.052 10.936 5.355 1.00 56.94 91 GLY A O 1
ATOM 659 N N . GLU A 1 92 ? 17.109 11.551 3.481 1.00 61.59 92 GLU A N 1
ATOM 660 C CA . GLU A 1 92 ? 16.081 12.483 2.996 1.00 61.59 92 GLU A CA 1
ATOM 661 C C . GLU A 1 92 ? 14.754 11.779 2.672 1.00 61.59 92 GLU A C 1
ATOM 663 O O . GLU A 1 92 ? 13.677 12.262 3.022 1.00 61.59 92 GLU A O 1
ATOM 668 N N . SER A 1 93 ? 14.815 10.589 2.079 1.00 58.59 93 SER A N 1
ATOM 669 C CA . SER A 1 93 ? 13.621 9.828 1.704 1.00 58.59 93 SER A CA 1
ATOM 670 C C . SER A 1 93 ? 12.947 9.156 2.902 1.00 58.59 93 SER A C 1
ATOM 672 O O . SER A 1 93 ? 11.726 8.991 2.910 1.00 58.59 93 SER A O 1
ATOM 674 N N . GLN A 1 94 ? 13.710 8.810 3.946 1.00 62.91 94 GLN A N 1
ATOM 675 C CA . GLN A 1 94 ? 13.144 8.371 5.228 1.00 62.91 94 GLN A CA 1
ATOM 676 C C . GLN A 1 94 ? 12.351 9.495 5.900 1.00 62.91 94 GLN A C 1
ATOM 678 O O . GLN A 1 94 ? 11.280 9.237 6.451 1.00 62.91 94 GLN A O 1
ATOM 683 N N . VAL A 1 95 ? 12.845 10.736 5.823 1.00 66.38 95 VAL A N 1
ATOM 684 C CA . VAL A 1 95 ? 12.120 11.916 6.309 1.00 66.38 95 VAL A CA 1
ATOM 685 C C . VAL A 1 95 ? 10.856 12.138 5.483 1.00 66.38 95 VAL A C 1
ATOM 687 O O . VAL A 1 95 ? 9.793 12.267 6.075 1.00 66.38 95 VAL A O 1
ATOM 690 N N . ALA A 1 96 ? 10.926 12.079 4.150 1.00 67.88 96 ALA A N 1
ATOM 691 C CA . ALA A 1 96 ? 9.753 12.244 3.286 1.00 67.88 96 ALA A CA 1
ATOM 692 C C . ALA A 1 96 ? 8.662 11.189 3.553 1.00 67.88 96 ALA A C 1
ATOM 694 O O . ALA A 1 96 ? 7.493 11.535 3.739 1.00 67.88 96 ALA A O 1
ATOM 695 N N . LEU A 1 97 ? 9.038 9.908 3.649 1.00 70.12 97 LEU A N 1
ATOM 696 C CA . LEU A 1 97 ? 8.107 8.832 3.997 1.00 70.12 97 LEU A CA 1
ATOM 697 C C . LEU A 1 97 ? 7.523 9.036 5.396 1.00 70.12 97 LEU A C 1
ATOM 699 O O . LEU A 1 97 ? 6.323 8.869 5.586 1.00 70.12 97 LEU A O 1
ATOM 703 N N . ARG A 1 98 ? 8.351 9.408 6.377 1.00 72.75 98 ARG A N 1
ATOM 704 C CA . ARG A 1 98 ? 7.889 9.694 7.735 1.00 72.75 98 ARG A CA 1
ATOM 705 C C . ARG A 1 98 ? 6.917 10.868 7.750 1.00 72.75 98 ARG A C 1
ATOM 707 O O . ARG A 1 98 ? 5.875 10.748 8.374 1.00 72.75 98 ARG A O 1
ATOM 714 N N . THR A 1 99 ? 7.210 11.963 7.057 1.00 70.75 99 THR A N 1
ATOM 715 C CA . THR A 1 99 ? 6.321 13.124 6.959 1.00 70.75 99 THR A CA 1
ATOM 716 C C . THR A 1 99 ? 4.997 12.746 6.308 1.00 70.75 99 THR A C 1
ATOM 718 O O . THR A 1 99 ? 3.952 13.106 6.845 1.00 70.75 99 THR A O 1
ATOM 721 N N . LEU A 1 100 ? 5.016 11.969 5.219 1.00 71.62 100 LEU A N 1
ATOM 722 C CA . LEU A 1 100 ? 3.797 11.469 4.581 1.00 71.62 100 LEU A CA 1
ATOM 723 C C . LEU A 1 100 ? 3.009 10.557 5.523 1.00 71.62 100 LEU A C 1
ATOM 725 O O . LEU A 1 100 ? 1.807 10.742 5.678 1.00 71.62 100 LEU A O 1
ATOM 729 N N . LEU A 1 101 ? 3.669 9.604 6.186 1.00 73.25 101 LEU A N 1
ATOM 730 C CA . LEU A 1 101 ? 3.015 8.704 7.136 1.00 73.25 101 LEU A CA 1
ATOM 731 C C . LEU A 1 101 ? 2.479 9.462 8.349 1.00 73.25 101 LEU A C 1
ATOM 733 O O . LEU A 1 101 ? 1.384 9.165 8.795 1.00 73.25 101 LEU A O 1
ATOM 737 N N . GLU A 1 102 ? 3.189 10.457 8.871 1.00 77.06 102 GLU A N 1
ATOM 738 C CA . GLU A 1 102 ? 2.719 11.297 9.973 1.00 77.06 102 GLU A CA 1
ATOM 739 C C . GLU A 1 102 ? 1.568 12.222 9.555 1.00 77.06 102 GLU A C 1
ATOM 741 O O . GLU A 1 102 ? 0.683 12.499 10.365 1.00 77.06 102 GLU A O 1
ATOM 746 N N . ALA A 1 103 ? 1.573 12.730 8.321 1.00 70.06 103 ALA A N 1
ATOM 747 C CA . ALA A 1 103 ? 0.467 13.502 7.759 1.00 70.06 103 ALA A CA 1
ATOM 748 C C . ALA A 1 103 ? -0.761 12.610 7.559 1.00 70.06 103 ALA A C 1
ATOM 750 O O . ALA A 1 103 ? -1.848 12.969 8.002 1.00 70.06 103 ALA A O 1
ATOM 751 N N . GLN A 1 104 ? -0.567 11.415 6.997 1.00 67.19 104 GLN A N 1
ATOM 752 C CA . GLN A 1 104 ? -1.588 10.379 6.898 1.00 67.19 104 GLN A CA 1
ATOM 753 C C . GLN A 1 104 ? -2.124 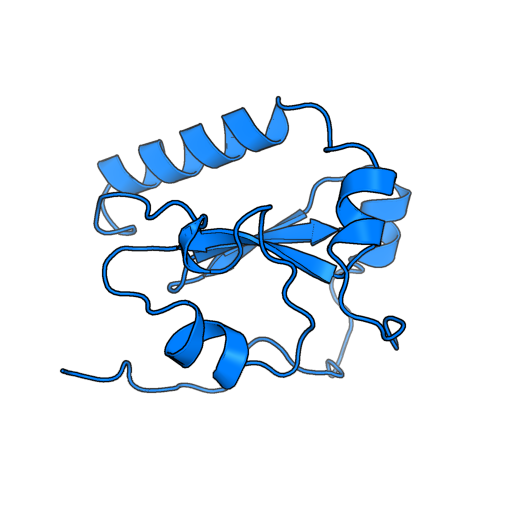10.043 8.283 1.00 67.19 104 GLN A C 1
ATOM 755 O O . GLN A 1 104 ? -3.323 10.181 8.469 1.00 67.19 104 GLN A O 1
ATOM 760 N N . LEU A 1 105 ? -1.264 9.711 9.258 1.00 67.94 105 LEU A N 1
ATOM 761 C CA . LEU A 1 105 ? -1.596 9.395 10.657 1.00 67.94 105 LEU A CA 1
ATOM 762 C C . LEU A 1 105 ? -2.427 10.489 11.344 1.00 67.94 105 LEU A C 1
ATOM 764 O O . LEU A 1 105 ? -3.299 10.161 12.149 1.00 67.94 105 LEU A O 1
ATOM 768 N N . ARG A 1 106 ? -2.167 11.763 11.021 1.00 67.50 106 ARG A N 1
ATOM 769 C CA . ARG A 1 106 ? -2.899 12.932 11.537 1.00 67.50 106 ARG A CA 1
ATOM 770 C C . ARG A 1 106 ? -4.185 13.242 10.774 1.00 67.50 106 ARG A C 1
ATOM 772 O O . ARG A 1 106 ? -5.093 13.825 11.362 1.00 67.50 106 ARG A O 1
ATOM 779 N N . ALA A 1 107 ? -4.269 12.888 9.494 1.00 61.12 107 ALA A N 1
ATOM 780 C CA . ALA A 1 107 ? -5.481 13.064 8.711 1.00 61.12 107 ALA A CA 1
ATOM 781 C C . ALA A 1 107 ? -6.604 12.192 9.300 1.00 61.12 107 ALA A C 1
ATOM 783 O O . ALA A 1 107 ? -6.351 11.032 9.659 1.00 61.12 107 ALA A O 1
ATOM 784 N N . PRO A 1 108 ? -7.840 12.721 9.416 1.00 55.84 108 PRO A N 1
ATOM 785 C CA . PRO A 1 108 ? -8.972 11.899 9.806 1.00 55.84 108 PRO A CA 1
ATOM 786 C C . PRO A 1 108 ? -9.094 10.750 8.797 1.00 55.84 108 PRO A C 1
ATOM 788 O O . PRO A 1 108 ? -8.907 10.982 7.597 1.00 55.84 108 PRO A O 1
ATOM 791 N N . PRO A 1 109 ? -9.377 9.515 9.251 1.00 56.28 109 PRO A N 1
ATOM 792 C CA . PRO A 1 109 ? -9.586 8.408 8.329 1.00 56.28 109 PRO A CA 1
ATOM 793 C C . PRO A 1 109 ? -10.663 8.834 7.334 1.00 56.28 109 PRO A C 1
ATOM 795 O O . PRO A 1 109 ? -11.699 9.362 7.753 1.00 56.28 109 PRO A O 1
ATOM 798 N N . ALA A 1 110 ? -10.412 8.680 6.027 1.00 55.47 110 ALA A N 1
ATOM 799 C CA . ALA A 1 110 ? -11.400 9.168 5.073 1.00 55.47 110 ALA A CA 1
ATOM 800 C C . ALA A 1 110 ? -12.737 8.446 5.319 1.00 55.47 110 ALA A C 1
ATOM 802 O O . ALA A 1 110 ? -12.740 7.285 5.753 1.00 55.47 110 ALA A O 1
ATOM 803 N N . PRO A 1 111 ? -13.867 9.144 5.126 1.00 52.09 111 PRO A N 1
ATOM 804 C CA . PRO A 1 111 ? -15.164 8.631 5.525 1.00 52.09 111 PRO A CA 1
ATOM 805 C C . PRO A 1 111 ? -15.436 7.291 4.842 1.00 52.09 111 PRO A C 1
ATOM 807 O O . PRO A 1 111 ? -15.233 7.150 3.641 1.00 52.09 111 PRO A O 1
ATOM 810 N N . GLN A 1 112 ? -15.913 6.319 5.621 1.00 47.75 112 GLN A N 1
ATOM 811 C CA . GLN A 1 112 ? -16.214 4.942 5.207 1.00 47.75 112 GLN A CA 1
ATOM 812 C C . GLN A 1 112 ? -16.931 4.866 3.837 1.00 47.75 112 GLN A C 1
ATOM 814 O O . GLN A 1 112 ? -16.536 4.092 2.969 1.00 47.75 112 GLN A O 1
ATOM 819 N N . ALA A 1 113 ? -17.912 5.747 3.612 1.00 44.09 113 ALA A N 1
ATOM 820 C CA . ALA A 1 113 ? -18.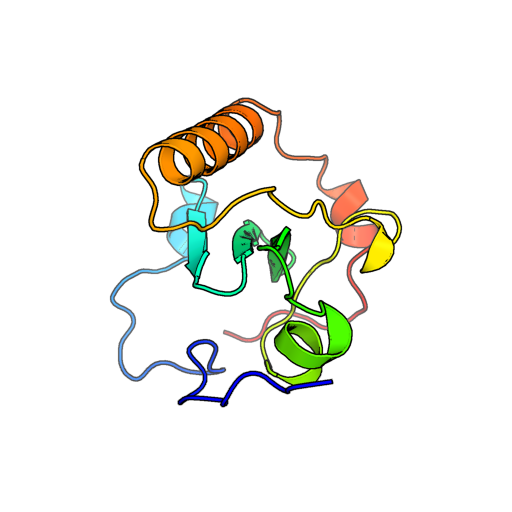694 5.843 2.376 1.00 44.09 113 ALA A CA 1
ATOM 821 C C . ALA A 1 113 ? -17.869 6.209 1.119 1.00 44.09 113 ALA A C 1
ATOM 823 O O . ALA A 1 113 ? -18.214 5.821 0.000 1.00 44.09 113 ALA A O 1
ATOM 824 N N . LEU A 1 114 ? -16.758 6.936 1.283 1.00 50.38 114 LEU A N 1
ATOM 825 C CA . LEU A 1 114 ? -15.843 7.268 0.188 1.00 50.38 114 LEU A CA 1
ATOM 826 C C . LEU A 1 114 ? -15.069 6.027 -0.283 1.00 50.38 114 LEU A C 1
ATOM 828 O O . LEU A 1 114 ? -14.735 5.915 -1.454 1.00 50.38 114 LEU A O 1
ATOM 832 N N . TRP A 1 115 ? -14.812 5.074 0.616 1.00 42.84 115 TRP A N 1
ATOM 833 C CA . TRP A 1 115 ? -14.098 3.837 0.295 1.00 42.84 115 TRP A CA 1
ATOM 834 C C . TRP A 1 115 ? -15.009 2.777 -0.309 1.00 42.84 115 TRP A C 1
ATOM 836 O O . TRP A 1 115 ? -14.602 2.082 -1.234 1.00 42.84 115 TRP A O 1
ATOM 846 N N . GLU A 1 116 ? -16.246 2.680 0.177 1.00 45.91 116 GLU A N 1
ATOM 847 C CA . GLU A 1 116 ? -17.246 1.726 -0.318 1.00 45.91 116 GLU A CA 1
ATOM 848 C C . GLU A 1 116 ? -17.653 2.013 -1.769 1.00 45.91 116 GLU A C 1
ATOM 850 O O . GLU A 1 116 ? -17.875 1.083 -2.536 1.00 45.91 116 GLU A O 1
ATOM 855 N N . SER A 1 117 ? -17.656 3.283 -2.181 1.00 45.62 117 SER A N 1
ATOM 856 C CA . SER A 1 117 ? -17.930 3.677 -3.572 1.00 45.62 117 SER A CA 1
ATOM 857 C C . SER A 1 117 ? -16.760 3.441 -4.541 1.00 45.62 117 SER A C 1
ATOM 859 O O . SER A 1 117 ? -16.974 3.366 -5.749 1.00 45.62 117 SER A O 1
ATOM 861 N N . LEU A 1 118 ? -15.531 3.296 -4.032 1.00 47.34 118 LEU A N 1
ATOM 862 C CA . LEU A 1 118 ? -14.308 3.055 -4.820 1.00 47.34 118 LEU A CA 1
ATOM 863 C C . LEU A 1 118 ? -13.857 1.585 -4.784 1.00 47.34 118 LEU A C 1
ATOM 865 O O . LEU A 1 118 ? -12.925 1.178 -5.482 1.00 47.34 118 LEU A O 1
ATOM 869 N N . ALA A 1 119 ? -14.519 0.781 -3.960 1.00 45.97 119 ALA A N 1
ATOM 870 C CA . ALA A 1 119 ? -14.263 -0.628 -3.762 1.00 45.97 119 ALA A CA 1
ATOM 871 C C . ALA A 1 119 ? -14.897 -1.445 -4.905 1.00 45.97 119 ALA A C 1
ATOM 873 O O . ALA A 1 119 ? -16.065 -1.806 -4.841 1.00 45.97 119 ALA A O 1
ATOM 874 N N . VAL A 1 120 ? -14.123 -1.802 -5.938 1.00 46.69 120 VAL A N 1
ATOM 875 C CA . VAL A 1 120 ? -14.577 -2.746 -6.986 1.00 46.69 120 VAL A CA 1
ATOM 876 C C . VAL A 1 120 ? -14.921 -4.098 -6.348 1.00 46.69 120 VAL A C 1
ATOM 878 O O . VAL A 1 120 ? -14.066 -4.693 -5.689 1.00 46.69 120 VAL A O 1
ATOM 881 N N . ASP A 1 121 ? -16.179 -4.515 -6.498 1.00 36.22 121 ASP A N 1
ATOM 882 C CA . ASP A 1 121 ? -16.898 -5.569 -5.767 1.00 36.22 121 ASP A CA 1
ATOM 883 C C . ASP A 1 121 ? -16.152 -6.909 -5.597 1.00 36.22 121 ASP A C 1
ATOM 885 O O . ASP A 1 121 ? -15.822 -7.576 -6.576 1.00 36.22 121 ASP A O 1
ATOM 889 N N . ALA A 1 122 ? -15.934 -7.306 -4.335 1.00 39.06 122 ALA A N 1
ATOM 890 C CA . ALA A 1 122 ? -15.900 -8.688 -3.824 1.00 39.06 122 ALA A CA 1
ATOM 891 C C . ALA A 1 122 ? -15.464 -8.694 -2.338 1.00 39.06 122 ALA A C 1
ATOM 893 O O . ALA A 1 122 ? -14.538 -7.965 -1.966 1.00 39.06 122 ALA A O 1
ATOM 894 N N . PRO A 1 123 ? -16.089 -9.506 -1.464 1.00 33.22 123 PRO A N 1
ATOM 895 C CA . PRO A 1 123 ? -15.771 -9.536 -0.038 1.00 33.22 123 PRO A CA 1
ATOM 896 C C . PRO A 1 123 ? -14.352 -10.055 0.230 1.00 33.22 123 PRO A C 1
ATOM 898 O O . PRO A 1 123 ? -13.871 -10.973 -0.438 1.00 33.22 123 PRO A O 1
ATOM 901 N N . LEU A 1 124 ? -13.702 -9.483 1.249 1.00 38.78 124 LEU A N 1
ATOM 902 C CA . LEU A 1 124 ? -12.472 -10.021 1.831 1.00 38.78 124 LEU A CA 1
ATOM 903 C C . LEU A 1 124 ? -12.767 -11.438 2.341 1.00 38.78 124 LEU A C 1
ATOM 905 O O . LEU A 1 124 ? -13.607 -11.610 3.224 1.00 38.78 124 LEU A O 1
ATOM 909 N N . ARG A 1 125 ? -12.106 -12.450 1.771 1.00 30.34 125 ARG A N 1
ATOM 910 C CA . ARG A 1 125 ? -12.048 -13.775 2.395 1.00 30.34 125 ARG A CA 1
ATOM 911 C C . ARG A 1 125 ? -10.871 -13.807 3.378 1.00 30.34 125 ARG A C 1
ATOM 913 O O . ARG A 1 125 ? -9.857 -13.180 3.063 1.00 30.34 125 ARG A O 1
ATOM 920 N N . PRO A 1 126 ? -11.058 -14.445 4.548 1.00 35.94 126 PRO A N 1
ATOM 921 C CA . PRO A 1 126 ? -10.031 -14.565 5.580 1.00 35.94 126 PRO A CA 1
ATOM 922 C C . PRO A 1 126 ? -8.766 -15.249 5.062 1.00 35.94 126 PRO A C 1
ATOM 924 O O . PRO A 1 126 ? -8.890 -16.063 4.115 1.00 35.94 126 PRO A O 1
#